Protein AF-A0A7I7QFM2-F1 (afdb_monomer_lite)

Foldseek 3Di:
DDPVVLCVVLVVLCPDSVQWDWAQDPVRDIDIDGDCDDPNVDVVSVVVSVVVSVVVVVVVVVVVD

Organism: NCBI:txid470076

Sequence (65 aa):
MKPEDFIALHREYLERSDAVKVLADADGGWRVYIEIGGPYQNPERAEEVANLITADLDDLYRTRA

Radius of gyration: 12.25 Å; chains: 1; bounding box: 25×27×27 Å

pLDDT: mean 74.53, std 7.21, range [50.25, 85.69]

Structure (mmCIF, N/CA/C/O backbone):
data_AF-A0A7I7QFM2-F1
#
_entry.id   AF-A0A7I7QFM2-F1
#
loop_
_atom_site.group_PDB
_atom_site.id
_atom_site.type_symbol
_atom_site.label_atom_id
_atom_site.label_alt_id
_atom_site.label_comp_id
_atom_site.label_asym_id
_atom_site.label_entity_id
_atom_site.label_seq_id
_atom_site.pdbx_PDB_ins_code
_atom_site.Cartn_x
_atom_site.Cartn_y
_atom_site.Cartn_z
_atom_site.occupancy
_atom_site.B_iso_or_equiv
_atom_site.auth_seq_id
_atom_site.auth_comp_id
_atom_site.auth_asym_id
_atom_site.auth_atom_id
_atom_site.pdbx_PDB_model_num
ATOM 1 N N . MET A 1 1 ? 5.456 -3.983 -11.441 1.00 75.25 1 MET A N 1
ATOM 2 C CA . MET A 1 1 ? 3.986 -3.882 -11.288 1.00 75.25 1 MET A CA 1
ATOM 3 C C . MET A 1 1 ? 3.593 -2.438 -11.567 1.00 75.25 1 MET A C 1
ATOM 5 O O . MET A 1 1 ? 4.381 -1.570 -11.197 1.00 75.25 1 MET A O 1
ATOM 9 N N . LYS A 1 2 ? 2.474 -2.173 -12.255 1.00 78.44 2 LYS A N 1
ATOM 10 C CA . LYS A 1 2 ? 1.977 -0.799 -12.448 1.00 78.44 2 LYS A CA 1
ATOM 11 C C . LYS A 1 2 ? 1.096 -0.361 -11.261 1.00 78.44 2 LYS A C 1
ATOM 13 O O . LYS A 1 2 ? 0.527 -1.227 -10.601 1.00 78.44 2 LYS A O 1
ATOM 18 N N . PRO A 1 3 ?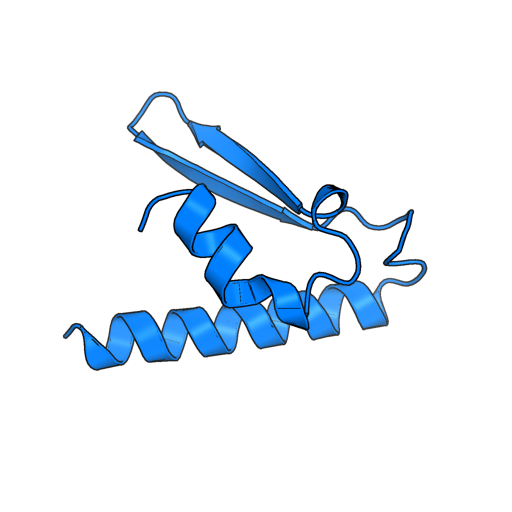 0.920 0.951 -11.013 1.00 72.12 3 PRO A N 1
ATOM 19 C CA . PRO A 1 3 ? 0.011 1.475 -9.983 1.00 72.12 3 PRO A CA 1
ATOM 20 C C . PRO A 1 3 ? -1.415 0.904 -10.022 1.00 72.12 3 PRO A C 1
ATOM 22 O O . PRO A 1 3 ? -1.999 0.599 -8.989 1.00 72.12 3 PRO A O 1
ATOM 25 N N . GLU A 1 4 ? -1.967 0.742 -11.223 1.00 76.19 4 GLU A N 1
ATOM 26 C CA . GLU A 1 4 ? -3.302 0.178 -11.458 1.00 76.19 4 GLU A CA 1
ATOM 27 C C . GLU A 1 4 ? -3.409 -1.288 -11.007 1.00 76.19 4 GLU A C 1
ATOM 29 O O . GLU A 1 4 ? -4.375 -1.658 -10.340 1.00 76.19 4 GLU A O 1
ATOM 34 N N . ASP A 1 5 ? -2.375 -2.091 -11.276 1.00 78.56 5 ASP A N 1
ATOM 35 C CA . ASP A 1 5 ? -2.298 -3.489 -10.841 1.00 78.56 5 ASP A CA 1
ATOM 36 C C . ASP A 1 5 ? -2.192 -3.585 -9.313 1.00 78.56 5 ASP A C 1
ATOM 38 O O . ASP A 1 5 ? -2.775 -4.478 -8.705 1.00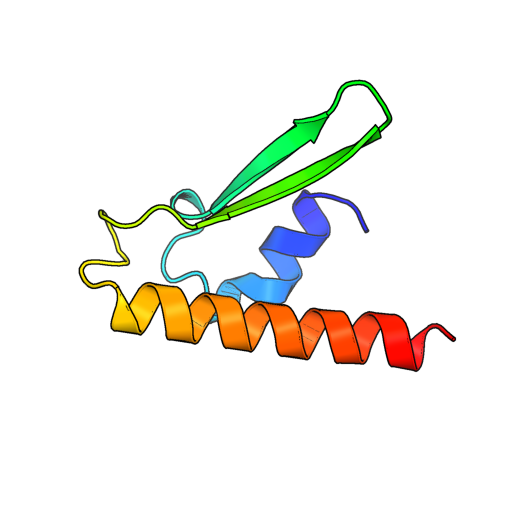 78.56 5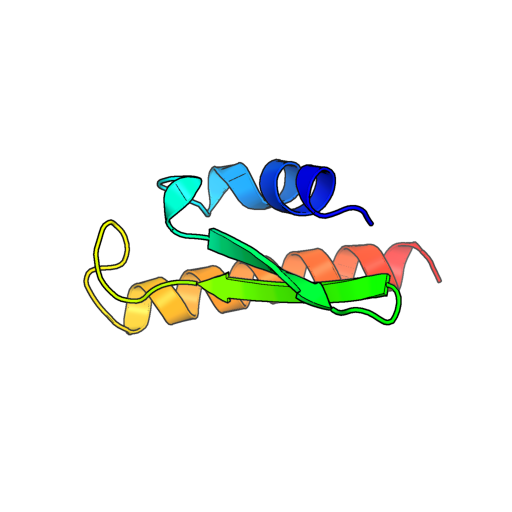 ASP A O 1
ATOM 42 N N . PHE A 1 6 ? -1.471 -2.649 -8.683 1.00 79.50 6 PHE A N 1
ATOM 43 C CA . PHE A 1 6 ? -1.347 -2.580 -7.228 1.00 79.50 6 PHE A CA 1
ATOM 44 C C . PHE A 1 6 ? -2.697 -2.298 -6.560 1.00 79.50 6 PHE A C 1
ATOM 46 O O . PHE A 1 6 ? -3.063 -2.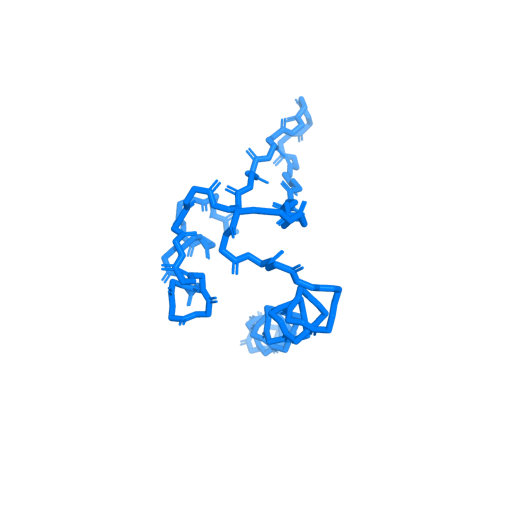973 -5.601 1.00 79.50 6 PHE A O 1
ATOM 53 N N . ILE A 1 7 ? -3.456 -1.320 -7.065 1.00 75.12 7 ILE A N 1
ATOM 54 C CA . ILE A 1 7 ? -4.784 -0.994 -6.523 1.00 75.12 7 ILE A CA 1
ATOM 55 C C . ILE A 1 7 ? -5.744 -2.171 -6.724 1.00 75.12 7 ILE A C 1
ATOM 57 O O . ILE A 1 7 ? -6.529 -2.478 -5.829 1.00 75.12 7 ILE A O 1
ATOM 61 N N . ALA A 1 8 ? -5.679 -2.835 -7.881 1.00 79.81 8 ALA A N 1
ATOM 62 C CA . ALA A 1 8 ? -6.506 -4.000 -8.166 1.00 79.81 8 ALA A CA 1
ATOM 63 C C . ALA A 1 8 ? -6.194 -5.177 -7.229 1.00 79.81 8 ALA A C 1
ATOM 65 O O . ALA A 1 8 ? -7.131 -5.789 -6.721 1.00 79.81 8 ALA A O 1
ATOM 66 N N . LEU A 1 9 ? -4.909 -5.452 -6.975 1.00 80.44 9 LEU A N 1
ATOM 67 C CA . LEU A 1 9 ? -4.460 -6.542 -6.105 1.00 80.44 9 LEU A CA 1
ATOM 68 C C . LEU A 1 9 ? -4.954 -6.371 -4.664 1.00 80.44 9 LEU A C 1
ATOM 70 O O . LEU A 1 9 ? -5.444 -7.321 -4.073 1.00 80.44 9 LEU A O 1
ATOM 74 N N . HIS A 1 10 ? -4.895 -5.153 -4.125 1.00 78.12 10 HIS A N 1
ATOM 75 C CA . HIS A 1 10 ? -5.201 -4.903 -2.711 1.00 78.12 10 HIS A CA 1
ATOM 76 C C . HIS A 1 10 ? -6.626 -4.386 -2.472 1.00 78.12 10 HIS A C 1
ATOM 78 O O . HIS A 1 10 ? -6.957 -3.959 -1.366 1.00 78.12 10 HIS A O 1
ATOM 84 N N . ARG A 1 11 ? -7.492 -4.405 -3.493 1.00 74.38 11 ARG A N 1
ATOM 85 C CA . ARG A 1 11 ? -8.834 -3.803 -3.446 1.00 74.38 11 ARG A CA 1
ATOM 86 C C . ARG A 1 11 ? -9.692 -4.302 -2.280 1.00 74.38 11 ARG A C 1
ATOM 88 O O . ARG A 1 11 ? -10.51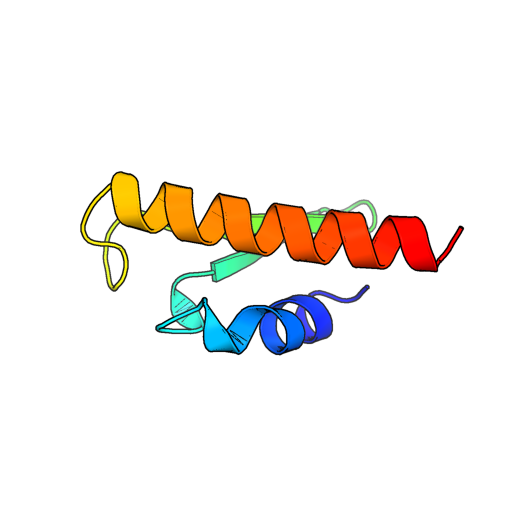6 -3.543 -1.787 1.00 74.38 11 ARG A O 1
ATOM 95 N N . GLU A 1 12 ? -9.510 -5.548 -1.850 1.00 72.88 12 GLU A N 1
ATOM 96 C CA . GLU A 1 12 ? -10.276 -6.142 -0.745 1.00 72.88 12 GLU A CA 1
ATOM 97 C C . GLU A 1 12 ? -9.934 -5.532 0.622 1.00 72.88 12 GLU A C 1
ATOM 99 O O . GLU A 1 12 ? -10.804 -5.435 1.485 1.00 72.88 12 GLU A O 1
ATOM 104 N N . TYR A 1 13 ? -8.699 -5.062 0.809 1.00 73.62 13 TYR A N 1
ATOM 105 C CA . TYR A 1 13 ? -8.262 -4.375 2.033 1.00 73.62 13 TYR A CA 1
ATOM 106 C C . TYR A 1 13 ? -8.509 -2.864 1.959 1.00 73.62 13 TYR A C 1
ATOM 108 O O . TYR A 1 13 ? -8.657 -2.172 2.972 1.00 73.62 13 TYR A O 1
ATOM 116 N N . LEU A 1 14 ? -8.555 -2.343 0.735 1.00 71.50 14 LEU A N 1
ATOM 117 C CA . LEU A 1 14 ? -8.827 -0.948 0.440 1.00 71.50 14 LEU A CA 1
ATOM 118 C C . LEU A 1 14 ? -10.335 -0.698 0.456 1.00 71.50 14 LEU A C 1
ATOM 120 O O . LEU A 1 14 ? -10.964 -0.594 -0.595 1.00 71.50 14 LEU A O 1
ATOM 124 N N . GLU A 1 15 ? -10.904 -0.574 1.664 1.00 63.72 15 GLU A N 1
ATOM 125 C CA . GLU A 1 15 ? -12.336 -0.302 1.906 1.00 63.72 15 GLU A CA 1
ATOM 126 C C . GLU A 1 15 ? -12.895 0.798 0.993 1.00 63.72 15 GLU A C 1
ATOM 128 O O . GLU A 1 15 ? -14.047 0.734 0.557 1.00 63.72 15 GLU A O 1
ATOM 133 N N . ARG A 1 16 ? -12.057 1.787 0.652 1.00 64.25 16 ARG A N 1
ATOM 134 C CA . ARG A 1 16 ? -12.262 2.649 -0.508 1.00 64.25 16 ARG A CA 1
ATOM 135 C C . ARG A 1 16 ? -10.953 2.874 -1.260 1.00 64.25 16 ARG A C 1
ATOM 137 O O . ARG A 1 16 ? -9.924 3.201 -0.674 1.00 64.25 16 ARG A O 1
ATOM 144 N N . SER A 1 17 ? -11.019 2.790 -2.585 1.00 61.03 17 SER A N 1
ATOM 145 C CA . SER A 1 17 ? -9.878 2.995 -3.485 1.00 61.03 17 SER A CA 1
ATOM 146 C C . SER A 1 17 ? -9.296 4.416 -3.458 1.00 61.03 17 SER A C 1
ATOM 148 O O . SER A 1 17 ? -8.184 4.612 -3.932 1.00 61.03 17 SER A O 1
ATOM 150 N N . ASP A 1 18 ? -10.016 5.407 -2.922 1.00 63.78 18 ASP A N 1
ATOM 151 C CA . ASP A 1 18 ? -9.541 6.793 -2.792 1.00 63.78 18 ASP A CA 1
ATOM 152 C C . ASP A 1 18 ? -8.661 7.037 -1.557 1.00 63.78 18 ASP A C 1
ATOM 154 O O . ASP A 1 18 ? -8.003 8.073 -1.474 1.00 63.78 18 ASP A O 1
ATOM 158 N N . ALA A 1 19 ? -8.597 6.080 -0.628 1.00 65.00 19 ALA A N 1
ATOM 159 C CA . ALA A 1 19 ? -7.730 6.151 0.547 1.00 65.00 19 ALA A CA 1
ATOM 160 C C . ALA A 1 19 ? -6.260 5.817 0.246 1.00 65.00 19 ALA A C 1
ATOM 162 O O . ALA A 1 19 ? -5.389 6.010 1.097 1.00 65.00 19 ALA A O 1
ATOM 163 N N . VAL A 1 20 ? -5.982 5.332 -0.968 1.00 69.62 20 VAL A N 1
ATOM 164 C CA . VAL A 1 20 ? -4.636 5.019 -1.437 1.00 69.62 20 VAL A CA 1
ATOM 165 C C . VAL A 1 20 ? -4.206 6.020 -2.483 1.00 69.62 20 VAL A C 1
ATOM 167 O O . VAL A 1 20 ? -4.769 6.104 -3.574 1.00 69.62 20 VAL A O 1
ATOM 170 N N . LYS A 1 21 ? -3.146 6.754 -2.165 1.00 73.94 21 LYS A N 1
ATOM 171 C CA . LYS A 1 21 ? -2.486 7.650 -3.106 1.00 73.94 21 LYS A CA 1
ATOM 172 C C . LYS A 1 21 ? -1.256 6.955 -3.653 1.00 73.94 21 LYS A C 1
ATOM 174 O O . LYS A 1 21 ? -0.324 6.659 -2.909 1.00 73.94 21 LYS A O 1
ATOM 179 N N . VAL A 1 22 ? -1.246 6.722 -4.961 1.00 73.31 22 VAL A N 1
ATOM 180 C CA . VAL A 1 22 ? -0.043 6.274 -5.659 1.00 73.31 22 VAL A CA 1
ATOM 181 C C . VAL A 1 22 ? 0.630 7.485 -6.283 1.00 73.31 22 VAL A C 1
ATOM 183 O O . VAL A 1 22 ? 0.040 8.174 -7.113 1.00 73.31 22 VAL A O 1
ATOM 186 N N . LEU A 1 23 ? 1.861 7.755 -5.866 1.00 74.81 23 LEU A N 1
ATOM 187 C CA . LEU A 1 23 ? 2.695 8.810 -6.425 1.00 74.81 23 LEU A CA 1
ATOM 188 C C . LEU A 1 23 ? 3.806 8.159 -7.237 1.00 74.81 23 LEU A C 1
ATOM 190 O O . LEU A 1 23 ? 4.640 7.453 -6.678 1.00 74.81 23 LEU A O 1
ATOM 194 N N . ALA A 1 24 ? 3.811 8.396 -8.546 1.00 75.56 24 ALA A N 1
ATOM 195 C CA . ALA A 1 24 ? 4.957 8.075 -9.384 1.00 75.56 24 ALA A CA 1
ATOM 196 C C . ALA A 1 24 ? 6.040 9.142 -9.180 1.00 75.56 24 ALA A C 1
ATOM 198 O O . ALA A 1 24 ? 5.739 10.338 -9.166 1.00 75.56 24 ALA A O 1
ATOM 199 N N . ASP A 1 25 ? 7.283 8.713 -9.001 1.00 75.94 25 ASP A N 1
ATOM 200 C CA . ASP A 1 25 ? 8.434 9.603 -9.039 1.00 75.94 25 ASP A CA 1
ATOM 201 C C . ASP A 1 25 ? 8.921 9.796 -10.486 1.00 75.94 25 ASP A C 1
ATOM 203 O O . ASP A 1 25 ? 8.511 9.100 -11.419 1.00 75.94 25 ASP A O 1
ATOM 207 N N . ALA A 1 26 ? 9.766 10.809 -10.686 1.00 74.94 26 ALA A N 1
ATOM 208 C CA . ALA A 1 26 ? 10.279 11.163 -12.008 1.00 74.94 26 ALA A CA 1
ATOM 209 C C . ALA A 1 26 ? 11.214 10.091 -12.601 1.00 74.94 26 ALA A C 1
ATOM 211 O O . ALA A 1 26 ? 11.431 10.081 -13.812 1.00 74.94 26 ALA A O 1
ATOM 212 N N . ASP A 1 27 ? 11.724 9.183 -11.767 1.00 79.88 27 ASP A N 1
ATOM 213 C CA . ASP A 1 27 ? 12.677 8.135 -12.134 1.00 79.88 27 ASP A CA 1
ATOM 214 C C . ASP A 1 27 ? 11.977 6.812 -12.506 1.00 79.88 27 ASP A C 1
ATOM 216 O O . ASP A 1 27 ? 12.629 5.804 -12.786 1.00 79.88 27 ASP A O 1
ATOM 220 N N . GLY A 1 28 ? 10.639 6.807 -12.547 1.00 70.56 28 GLY A N 1
ATOM 221 C CA . GLY A 1 28 ? 9.823 5.640 -12.893 1.00 70.56 28 GLY A CA 1
ATOM 222 C C . GLY A 1 28 ? 9.563 4.688 -11.722 1.00 70.56 28 GLY A C 1
ATOM 223 O O . GLY A 1 28 ? 8.905 3.658 -11.899 1.00 70.56 28 GLY A O 1
ATOM 224 N N . GLY A 1 29 ? 10.040 5.030 -10.528 1.00 77.44 29 GLY A N 1
ATOM 225 C CA . GLY A 1 29 ? 9.574 4.463 -9.277 1.00 77.44 29 GLY A CA 1
ATOM 226 C C . GLY A 1 29 ? 8.193 5.003 -8.911 1.00 77.44 29 GLY A C 1
ATOM 227 O O . GLY A 1 29 ? 7.666 5.962 -9.479 1.00 77.44 29 GLY A O 1
ATOM 228 N N . TRP A 1 30 ? 7.545 4.337 -7.970 1.00 76.25 30 TRP A N 1
ATOM 229 C CA . TRP A 1 30 ? 6.276 4.794 -7.430 1.00 76.25 30 TRP A CA 1
ATOM 230 C C . TRP A 1 30 ? 6.168 4.397 -5.968 1.00 76.25 30 TRP A C 1
ATOM 232 O O . TRP A 1 30 ? 6.740 3.401 -5.522 1.00 76.25 30 TRP A O 1
ATOM 242 N N . ARG A 1 31 ? 5.446 5.216 -5.212 1.00 74.56 31 ARG A N 1
ATOM 243 C CA . ARG A 1 31 ? 5.206 5.055 -3.782 1.00 74.56 31 ARG A CA 1
ATOM 244 C C . ARG A 1 31 ? 3.716 5.034 -3.515 1.00 74.56 31 ARG A C 1
ATOM 246 O O . ARG A 1 31 ? 2.951 5.756 -4.152 1.00 74.56 31 ARG A O 1
ATOM 253 N N . VAL A 1 32 ? 3.330 4.224 -2.543 1.00 74.00 32 VAL A N 1
ATOM 254 C CA . VAL A 1 32 ? 1.951 4.079 -2.092 1.00 74.00 32 VAL A CA 1
ATOM 255 C C . VAL A 1 32 ? 1.827 4.723 -0.723 1.00 74.00 32 VAL A C 1
ATOM 257 O O . VAL A 1 32 ? 2.621 4.437 0.170 1.00 74.00 32 VAL A O 1
ATOM 260 N N . TYR A 1 33 ? 0.828 5.581 -0.565 1.00 75.19 33 TYR A N 1
ATOM 261 C CA . TYR A 1 33 ? 0.493 6.229 0.693 1.00 75.19 33 TYR A CA 1
ATOM 262 C C . TYR A 1 33 ? -0.929 5.847 1.087 1.00 75.19 33 TYR A C 1
ATOM 264 O O . TYR A 1 33 ? -1.854 6.016 0.291 1.00 75.19 33 TYR A O 1
ATOM 272 N N . ILE A 1 34 ? -1.090 5.357 2.314 1.00 73.81 34 ILE A N 1
ATOM 273 C CA . ILE A 1 34 ? -2.392 5.116 2.940 1.00 73.81 34 ILE A CA 1
ATOM 274 C C . ILE A 1 34 ? -2.699 6.344 3.797 1.00 73.81 34 ILE A C 1
ATOM 276 O O . ILE A 1 34 ? -1.927 6.682 4.696 1.00 73.81 34 ILE A O 1
ATOM 280 N N . GLU A 1 35 ? -3.781 7.053 3.489 1.00 69.88 35 GLU A N 1
ATOM 281 C CA . GLU A 1 35 ? -4.174 8.239 4.254 1.00 69.88 35 GLU A CA 1
ATOM 282 C C . GLU A 1 35 ? -4.889 7.839 5.555 1.00 69.88 35 GLU A C 1
ATOM 284 O O . GLU A 1 35 ? -5.833 7.051 5.535 1.00 69.88 35 GLU A O 1
ATOM 289 N N . ILE A 1 36 ? -4.435 8.388 6.689 1.00 63.94 36 ILE A N 1
ATOM 290 C CA . ILE A 1 36 ? -5.108 8.255 7.989 1.00 63.94 36 ILE A CA 1
ATOM 291 C C . ILE A 1 36 ? -6.160 9.367 8.089 1.00 63.94 36 ILE A C 1
ATOM 293 O O . ILE A 1 36 ? -5.833 10.548 7.960 1.00 63.94 36 ILE A O 1
ATOM 297 N N . GLY A 1 37 ? -7.414 8.994 8.339 1.00 64.31 37 GLY A N 1
ATOM 298 C CA . GLY A 1 37 ? -8.594 9.834 8.116 1.00 64.31 37 GLY A CA 1
ATOM 299 C C . GLY A 1 37 ? -9.369 9.397 6.864 1.00 64.31 37 GLY A C 1
ATOM 300 O O . GLY A 1 37 ? -8.815 8.809 5.941 1.00 64.31 37 GLY A O 1
ATOM 301 N N . GLY A 1 38 ? -10.687 9.618 6.840 1.00 67.19 38 GLY A N 1
ATOM 302 C CA . GLY A 1 38 ? -11.566 9.020 5.823 1.00 67.19 38 GLY A CA 1
ATOM 303 C C . GLY A 1 38 ? -12.045 7.618 6.245 1.00 67.19 38 GLY A C 1
ATOM 304 O O . GLY A 1 38 ? -12.651 7.522 7.314 1.00 67.19 38 GLY A O 1
ATOM 305 N N . PRO A 1 39 ? -11.839 6.543 5.452 1.00 63.03 39 PRO A N 1
ATOM 306 C CA . PRO A 1 39 ? -12.223 5.178 5.843 1.00 63.03 39 PRO A CA 1
ATOM 307 C C . PRO A 1 39 ? -11.323 4.592 6.946 1.00 63.03 39 PRO A C 1
ATOM 309 O O . PRO A 1 39 ? -11.787 3.803 7.761 1.00 63.03 39 PRO A O 1
ATOM 312 N N . TYR A 1 40 ? -10.068 5.041 7.057 1.00 70.19 40 TYR A N 1
ATOM 313 C CA . TYR A 1 40 ? -9.146 4.621 8.116 1.00 70.19 40 TYR A CA 1
ATOM 314 C C . TYR A 1 40 ? -9.187 5.612 9.278 1.00 70.19 40 TYR A C 1
ATOM 316 O O . TYR A 1 40 ? -8.356 6.511 9.394 1.00 70.19 40 TYR A O 1
ATOM 324 N N . GLN A 1 41 ? -10.223 5.489 10.112 1.00 66.81 41 GLN A N 1
ATOM 325 C CA . GLN A 1 41 ? -10.505 6.440 11.195 1.00 66.81 41 GLN A CA 1
ATOM 326 C C . GLN A 1 41 ? -9.550 6.338 12.390 1.00 66.81 41 GLN A C 1
ATOM 328 O O . GLN A 1 41 ? -9.530 7.243 13.224 1.00 66.81 41 GLN A O 1
ATOM 333 N N . ASN A 1 42 ? -8.764 5.263 12.486 1.00 78.69 42 ASN A N 1
ATOM 334 C CA . ASN A 1 42 ? -7.779 5.081 13.544 1.00 78.69 42 ASN A CA 1
ATOM 335 C C . ASN A 1 42 ? -6.439 4.539 12.993 1.00 78.69 42 ASN A C 1
ATOM 337 O O . ASN A 1 42 ? -6.404 3.955 11.905 1.00 78.69 42 ASN A O 1
ATOM 341 N N . PRO A 1 43 ? -5.329 4.738 13.730 1.00 79.25 43 PRO A N 1
ATOM 342 C CA . PRO A 1 43 ? -4.015 4.228 13.337 1.00 79.25 43 PRO A CA 1
ATOM 343 C C . PRO A 1 43 ? -3.943 2.698 13.251 1.00 79.25 43 PRO A C 1
ATOM 345 O O . PRO A 1 43 ? -3.241 2.182 12.391 1.00 79.25 43 PRO A O 1
ATOM 348 N N . GLU A 1 44 ? -4.688 1.982 14.097 1.00 83.31 44 GLU A N 1
ATOM 349 C CA . GLU A 1 44 ? -4.682 0.511 14.166 1.00 83.31 44 GLU A CA 1
ATOM 350 C C . GLU A 1 44 ? -5.158 -0.118 12.848 1.00 83.31 44 GLU A C 1
ATOM 352 O O . GLU A 1 44 ? -4.539 -1.042 12.328 1.00 83.31 44 GLU A O 1
ATOM 357 N N . ARG A 1 45 ? -6.223 0.428 12.249 1.00 78.50 45 ARG A N 1
ATOM 358 C CA . ARG A 1 45 ? -6.748 -0.024 10.957 1.00 78.50 45 ARG A CA 1
ATOM 359 C C . ARG A 1 45 ? -5.793 0.308 9.814 1.00 78.50 45 ARG A C 1
ATOM 361 O O . ARG A 1 45 ? -5.637 -0.495 8.898 1.00 78.50 45 ARG A O 1
ATOM 368 N N . ALA A 1 46 ? -5.152 1.477 9.861 1.00 78.00 46 ALA A N 1
ATOM 369 C CA . ALA A 1 46 ? -4.143 1.848 8.871 1.00 78.00 46 ALA A CA 1
ATOM 370 C C . ALA A 1 46 ? -2.926 0.905 8.928 1.00 78.00 46 ALA A C 1
ATOM 372 O O . ALA A 1 46 ? -2.413 0.501 7.885 1.00 78.00 46 ALA A O 1
ATOM 373 N N . GLU A 1 47 ? -2.503 0.515 10.134 1.00 82.31 47 GLU A N 1
ATOM 374 C CA . GLU A 1 47 ? -1.435 -0.463 10.359 1.00 82.31 47 GLU A CA 1
ATOM 375 C C . GLU A 1 47 ? -1.827 -1.866 9.873 1.00 82.31 47 GLU A C 1
ATOM 377 O O . GLU A 1 47 ? -1.046 -2.514 9.176 1.00 82.31 47 GLU A O 1
ATOM 382 N N . GLU A 1 48 ? -3.046 -2.324 10.169 1.00 83.88 48 GLU A N 1
ATOM 383 C CA . GLU A 1 48 ? -3.558 -3.613 9.692 1.00 83.88 48 GLU A CA 1
ATOM 384 C C . GLU A 1 48 ? -3.499 -3.709 8.160 1.00 83.88 48 GLU A C 1
ATOM 386 O O . GLU A 1 48 ? -2.951 -4.667 7.611 1.00 83.88 48 GLU A O 1
ATOM 391 N N . VAL A 1 49 ? -3.992 -2.685 7.458 1.00 80.19 49 VAL A N 1
ATOM 392 C CA . VAL A 1 49 ? -3.976 -2.650 5.989 1.00 80.19 49 VAL A CA 1
ATOM 393 C C . VAL A 1 49 ? -2.551 -2.584 5.441 1.00 80.19 49 VAL A C 1
ATOM 395 O O . VAL A 1 49 ? -2.245 -3.271 4.465 1.00 80.19 49 VAL A O 1
ATOM 398 N N . ALA A 1 50 ? -1.658 -1.815 6.068 1.00 79.81 50 ALA A N 1
ATOM 399 C CA . ALA A 1 50 ? -0.252 -1.768 5.668 1.00 79.81 50 ALA A CA 1
ATOM 400 C C . ALA A 1 50 ? 0.431 -3.145 5.787 1.00 79.81 50 ALA A C 1
ATOM 402 O O . ALA A 1 50 ? 1.199 -3.532 4.901 1.00 79.81 50 ALA A O 1
ATOM 403 N N . ASN A 1 51 ? 0.120 -3.905 6.840 1.00 84.94 51 ASN A N 1
ATOM 404 C CA . ASN A 1 51 ? 0.657 -5.249 7.049 1.00 84.94 51 ASN A CA 1
ATOM 405 C C . ASN A 1 51 ? 0.136 -6.253 6.010 1.00 84.94 51 ASN A C 1
ATOM 407 O O . ASN A 1 51 ? 0.925 -7.037 5.484 1.00 84.94 51 ASN A O 1
ATOM 411 N N . LEU A 1 52 ? -1.156 -6.198 5.668 1.00 84.75 52 LEU A N 1
ATOM 412 C CA . LEU A 1 52 ? -1.748 -7.047 4.624 1.00 84.75 52 LEU A CA 1
ATOM 413 C C . LEU A 1 52 ? -1.105 -6.792 3.254 1.00 84.75 52 LEU A C 1
ATOM 415 O O . LEU A 1 52 ? -0.682 -7.727 2.581 1.00 84.75 52 LEU A O 1
ATOM 419 N N . ILE A 1 53 ? -0.946 -5.519 2.882 1.00 82.00 53 ILE A N 1
ATOM 420 C CA . ILE A 1 53 ? -0.266 -5.124 1.640 1.00 82.00 53 ILE A CA 1
ATOM 421 C C . ILE A 1 53 ? 1.187 -5.612 1.627 1.00 82.00 53 ILE A C 1
ATOM 423 O O . ILE A 1 53 ? 1.672 -6.106 0.612 1.00 82.00 53 ILE A O 1
ATOM 427 N N . THR A 1 54 ? 1.900 -5.479 2.748 1.00 82.62 54 THR A N 1
ATOM 428 C CA . THR A 1 54 ? 3.294 -5.934 2.846 1.00 82.62 54 THR A CA 1
ATOM 429 C C . THR A 1 54 ? 3.401 -7.444 2.636 1.00 82.62 54 THR A C 1
ATOM 431 O O . THR A 1 54 ? 4.270 -7.887 1.889 1.00 82.62 54 THR A O 1
ATOM 434 N N . ALA A 1 55 ? 2.499 -8.229 3.234 1.00 85.69 55 ALA A N 1
ATOM 435 C CA . ALA A 1 55 ? 2.480 -9.681 3.078 1.00 85.69 55 ALA A CA 1
ATOM 436 C C . ALA A 1 55 ? 2.233 -10.114 1.621 1.00 85.69 55 ALA A C 1
ATOM 438 O O . ALA A 1 55 ? 2.959 -10.970 1.112 1.00 85.69 55 ALA A O 1
ATOM 439 N N . ASP A 1 56 ? 1.271 -9.490 0.936 1.00 82.44 56 ASP A N 1
ATOM 440 C CA . ASP A 1 56 ? 0.973 -9.774 -0.475 1.00 82.44 56 ASP A CA 1
ATOM 441 C C . ASP A 1 56 ? 2.153 -9.421 -1.393 1.00 82.44 56 ASP A C 1
ATOM 443 O O . ASP A 1 56 ? 2.486 -10.168 -2.318 1.00 82.44 56 ASP A O 1
ATOM 447 N N . LEU A 1 57 ? 2.821 -8.290 -1.138 1.00 80.75 57 LEU A N 1
ATOM 448 C CA . LEU A 1 57 ? 4.014 -7.897 -1.889 1.00 80.75 57 LEU A CA 1
ATOM 449 C C . LEU A 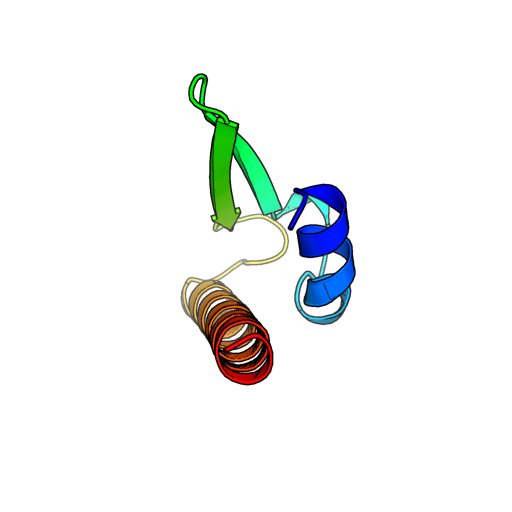1 57 ? 5.176 -8.869 -1.660 1.00 80.75 57 LEU A C 1
ATOM 451 O O . LEU A 1 57 ? 5.840 -9.247 -2.628 1.00 80.75 57 LEU A O 1
ATOM 455 N N . ASP A 1 58 ? 5.417 -9.282 -0.417 1.00 83.38 58 ASP A N 1
ATOM 456 C CA . ASP A 1 58 ? 6.462 -10.251 -0.081 1.00 83.38 58 ASP A CA 1
ATOM 457 C C . ASP A 1 58 ? 6.225 -11.594 -0.779 1.00 83.38 58 ASP A C 1
ATOM 459 O O . ASP A 1 58 ? 7.166 -12.164 -1.341 1.00 83.38 58 ASP A O 1
ATOM 463 N N . ASP A 1 59 ? 4.982 -12.085 -0.800 1.00 81.69 59 ASP A N 1
ATOM 464 C CA . ASP A 1 59 ? 4.625 -13.313 -1.513 1.00 81.69 59 ASP A CA 1
ATOM 465 C C . ASP A 1 59 ? 4.844 -13.169 -3.026 1.00 81.69 59 ASP A C 1
ATOM 467 O O . ASP A 1 59 ? 5.503 -14.009 -3.645 1.00 81.69 59 ASP A O 1
ATOM 471 N N . LEU A 1 60 ? 4.397 -12.055 -3.615 1.00 78.12 60 LEU A N 1
ATOM 472 C CA . LEU A 1 60 ? 4.517 -11.772 -5.047 1.00 78.12 60 LEU A CA 1
ATOM 473 C C . LEU A 1 60 ? 5.971 -11.614 -5.517 1.00 78.12 60 LEU A C 1
ATOM 475 O O . LEU A 1 60 ? 6.313 -12.031 -6.628 1.00 78.12 60 LEU A O 1
ATOM 479 N N . TYR A 1 61 ? 6.839 -10.999 -4.711 1.00 77.19 61 TYR A N 1
ATOM 480 C CA . TYR A 1 61 ? 8.263 -10.891 -5.035 1.00 77.19 61 TYR A CA 1
ATOM 481 C C . TYR A 1 61 ? 9.015 -12.196 -4.775 1.00 77.19 61 TYR A C 1
ATOM 483 O O . TYR A 1 61 ? 9.930 -12.517 -5.533 1.00 77.19 61 TYR A O 1
ATOM 491 N N . ARG A 1 62 ? 8.615 -12.981 -3.768 1.00 75.00 62 ARG A N 1
ATOM 492 C CA . ARG A 1 62 ? 9.218 -14.290 -3.482 1.00 75.00 62 ARG A CA 1
ATOM 493 C C . ARG A 1 62 ? 8.852 -15.347 -4.524 1.00 75.00 62 ARG A C 1
ATOM 495 O O . ARG A 1 62 ? 9.706 -16.149 -4.871 1.00 75.00 62 ARG A O 1
ATOM 502 N N . THR A 1 63 ? 7.627 -15.343 -5.048 1.00 65.38 63 THR A N 1
ATOM 503 C CA . THR A 1 63 ? 7.185 -16.272 -6.110 1.00 65.38 63 THR A CA 1
ATOM 504 C C . THR A 1 63 ? 7.694 -15.907 -7.507 1.00 65.38 63 THR A C 1
ATOM 506 O O . THR A 1 63 ? 7.625 -16.732 -8.416 1.00 65.38 63 THR A O 1
ATOM 509 N N . ARG A 1 64 ? 8.210 -14.687 -7.702 1.00 57.56 64 ARG A N 1
ATOM 510 C CA . ARG A 1 64 ? 8.836 -14.244 -8.960 1.00 57.56 64 ARG A CA 1
ATOM 511 C C . ARG A 1 64 ? 10.350 -14.478 -9.039 1.00 57.56 64 ARG A C 1
ATOM 513 O O . ARG A 1 64 ? 10.905 -14.243 -10.113 1.00 57.56 64 ARG A O 1
ATOM 520 N N . ALA A 1 65 ? 10.991 -14.880 -7.941 1.00 50.25 65 ALA A N 1
ATOM 521 C CA . ALA A 1 65 ? 12.415 -15.217 -7.866 1.00 50.25 65 ALA A CA 1
ATOM 522 C C . ALA A 1 65 ? 12.655 -16.702 -8.175 1.00 50.25 65 ALA A C 1
ATOM 524 O O . ALA A 1 65 ? 13.691 -16.994 -8.813 1.00 50.25 65 ALA A O 1
#

Secondary structure (DSSP, 8-state):
--HHHHHHHTTTT-SSGGGEEEEE-TTS-EEEEEPSBTTB-SHHHHHHHHHHHHHHHHHHHHTT-